Protein AF-A0A3M1P0K4-F1 (afdb_monomer_lite)

Radius of gyration: 25.48 Å; chains: 1; bounding box: 42×17×83 Å

Foldseek 3Di:
DLVVLLVVLLVLLVVLLVCLVVVNVVSNVVSVVVNVVSVVVSVVDPDDDDPVSVVSVVVSVVSSVVSVVVSVVVVVVVVVVVVVVVVVVVVVVVVVVVVVVVVVVVPD

Sequence (108 aa):
MSQTLLQTIYQLGERMCRSLEEGNLDAFLLQLGERTSLIERLGTVSAPFSAEDVAAFQAQQQRLEALLQQEERRLHEALATVVCQRKAHQQYRQPVLRRRLLNKNLHG

pLDDT: mean 86.88, std 13.41, range [49.72, 97.75]

Structure (mmCIF, N/CA/C/O backbone):
data_AF-A0A3M1P0K4-F1
#
_entry.id   AF-A0A3M1P0K4-F1
#
loop_
_atom_site.group_PDB
_atom_site.id
_atom_site.type_symbol
_atom_site.label_atom_id
_atom_site.label_alt_id
_atom_site.label_comp_id
_atom_site.label_asym_id
_atom_site.label_entity_id
_atom_site.label_seq_id
_atom_site.pdbx_PDB_ins_code
_atom_site.Cartn_x
_atom_site.Cartn_y
_atom_site.Cartn_z
_atom_site.occupancy
_atom_site.B_iso_or_equiv
_atom_site.auth_seq_id
_atom_site.auth_comp_id
_atom_site.auth_asym_id
_atom_site.auth_atom_id
_atom_site.pdbx_PDB_model_num
ATOM 1 N N . MET A 1 1 ? -16.537 -3.843 19.450 1.00 62.09 1 MET A N 1
ATOM 2 C CA . MET A 1 1 ? -16.792 -3.564 18.016 1.00 62.09 1 MET A CA 1
ATOM 3 C C . MET A 1 1 ? -15.722 -2.640 17.434 1.00 62.09 1 MET A C 1
ATOM 5 O O . MET A 1 1 ? -15.029 -3.073 16.525 1.00 62.09 1 MET A O 1
ATOM 9 N N . SER A 1 2 ? -15.509 -1.434 17.978 1.00 68.38 2 SER A N 1
ATOM 10 C CA . SER A 1 2 ? -14.450 -0.498 17.535 1.00 68.38 2 SER A CA 1
ATOM 11 C C . SER A 1 2 ? -13.029 -1.074 17.611 1.00 68.38 2 SER A C 1
ATOM 13 O O . SER A 1 2 ? -12.268 -0.967 16.655 1.00 68.38 2 SER A O 1
ATOM 15 N N . GLN A 1 3 ? -1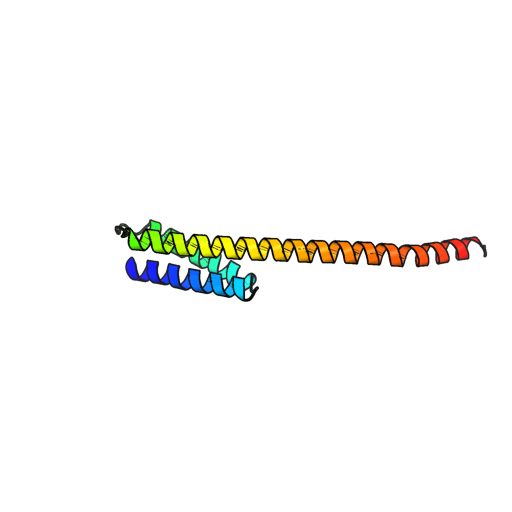2.684 -1.745 18.712 1.00 77.38 3 GLN A N 1
ATOM 16 C CA . GLN A 1 3 ? -11.329 -2.262 18.943 1.00 77.38 3 GLN A CA 1
ATOM 17 C C . GLN A 1 3 ? -10.924 -3.371 17.954 1.00 77.38 3 GLN A C 1
ATOM 19 O O . GLN A 1 3 ? -9.805 -3.385 17.450 1.00 77.38 3 GLN A O 1
ATOM 24 N N . THR A 1 4 ? -11.860 -4.252 17.591 1.00 85.50 4 THR A N 1
ATOM 25 C CA . THR A 1 4 ? -11.652 -5.296 16.572 1.00 85.50 4 THR A CA 1
ATOM 26 C C . THR A 1 4 ? -11.459 -4.698 15.175 1.00 85.50 4 THR A C 1
ATOM 28 O O . THR A 1 4 ? -10.666 -5.201 14.381 1.00 85.50 4 THR A O 1
ATOM 31 N N . LEU A 1 5 ? -12.163 -3.601 14.873 1.00 89.81 5 LEU A N 1
ATOM 32 C CA . LEU A 1 5 ? -12.043 -2.898 13.598 1.00 89.81 5 LEU A CA 1
ATOM 33 C C . LEU A 1 5 ? -10.681 -2.205 13.464 1.00 89.81 5 LEU A C 1
ATOM 35 O O . LEU A 1 5 ? -10.015 -2.386 12.448 1.00 89.81 5 LEU A O 1
ATOM 39 N N . LEU A 1 6 ? -10.231 -1.497 14.506 1.00 89.69 6 LEU A N 1
ATOM 40 C CA . LEU A 1 6 ? -8.885 -0.915 14.562 1.00 89.69 6 LEU A CA 1
ATOM 41 C C . LEU A 1 6 ? -7.806 -1.979 14.368 1.00 89.69 6 LEU A C 1
ATOM 43 O O . LEU A 1 6 ? -6.943 -1.829 13.509 1.00 89.69 6 LEU A O 1
ATOM 47 N N . GLN A 1 7 ? -7.890 -3.088 15.105 1.00 90.56 7 GLN A N 1
ATOM 48 C CA . GLN A 1 7 ? -6.930 -4.184 14.980 1.00 90.56 7 GLN A CA 1
ATOM 49 C C . GLN A 1 7 ? -6.877 -4.742 13.551 1.00 90.56 7 GLN A C 1
ATOM 51 O O . GLN A 1 7 ? -5.798 -5.032 13.038 1.00 90.56 7 GLN A O 1
ATOM 56 N N . THR A 1 8 ? -8.029 -4.839 12.883 1.00 93.50 8 THR A N 1
ATOM 57 C CA . THR A 1 8 ? -8.104 -5.290 11.488 1.00 93.50 8 THR A CA 1
ATOM 58 C C . THR A 1 8 ? -7.434 -4.290 10.542 1.00 93.50 8 THR A C 1
ATOM 60 O O . THR A 1 8 ? -6.673 -4.701 9.665 1.00 93.50 8 THR A O 1
ATOM 63 N N . ILE A 1 9 ? -7.659 -2.985 10.736 1.00 93.88 9 ILE A N 1
ATOM 64 C CA . ILE A 1 9 ? -7.006 -1.916 9.959 1.00 93.88 9 ILE A CA 1
ATOM 65 C C . ILE A 1 9 ? -5.484 -1.982 10.129 1.00 93.88 9 ILE A C 1
ATOM 67 O O . ILE A 1 9 ? -4.763 -1.911 9.134 1.00 93.88 9 ILE A O 1
ATOM 71 N N . TYR A 1 10 ? -4.996 -2.197 11.353 1.00 93.31 10 TYR A N 1
ATOM 72 C CA . TYR A 1 10 ? -3.566 -2.352 11.624 1.00 93.31 10 TYR A CA 1
ATOM 73 C C . TYR A 1 10 ? -2.967 -3.579 10.954 1.00 93.31 10 TYR A C 1
ATOM 75 O O . TYR A 1 10 ? -1.945 -3.483 10.279 1.00 93.31 10 TYR A O 1
ATOM 83 N N . GLN A 1 11 ? -3.602 -4.739 11.104 1.00 94.62 11 GLN A N 1
ATOM 84 C CA . GLN A 1 11 ? -3.131 -5.969 10.469 1.00 94.62 11 GLN A CA 1
ATOM 85 C C . GLN A 1 11 ? -3.120 -5.853 8.946 1.00 94.62 11 GLN A C 1
ATOM 87 O O . GLN A 1 11 ? -2.255 -6.425 8.284 1.00 94.62 11 GLN A O 1
ATOM 92 N N . LEU A 1 12 ? -4.082 -5.129 8.377 1.00 96.56 12 LEU A N 1
ATOM 93 C CA . LEU A 1 12 ? -4.107 -4.840 6.953 1.00 96.56 12 LEU A CA 1
ATOM 94 C C . LEU A 1 12 ? -2.979 -3.883 6.552 1.00 96.56 12 LEU A C 1
ATOM 96 O O . LEU A 1 12 ? -2.296 -4.167 5.577 1.00 96.56 12 LEU A O 1
ATOM 100 N N . GLY A 1 13 ? -2.700 -2.839 7.335 1.00 96.06 13 GLY A N 1
ATOM 101 C CA . GLY A 1 13 ? -1.544 -1.968 7.108 1.00 96.06 13 GLY A CA 1
ATOM 102 C C . GLY A 1 13 ? -0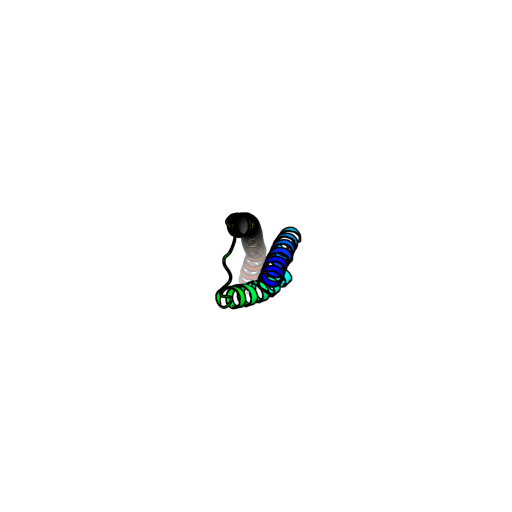.206 -2.721 7.143 1.00 96.06 13 GLY A C 1
ATOM 103 O O . GLY A 1 13 ? 0.624 -2.530 6.262 1.00 96.06 13 GLY A O 1
ATOM 104 N N . GLU A 1 14 ? -0.022 -3.671 8.066 1.00 95.50 14 GLU A N 1
ATOM 105 C CA . GLU A 1 14 ? 1.183 -4.520 8.096 1.00 95.50 14 GLU A CA 1
ATOM 106 C C . GLU A 1 14 ? 1.265 -5.495 6.915 1.00 95.50 14 GLU A C 1
ATOM 108 O O . GLU A 1 14 ? 2.354 -5.906 6.511 1.00 95.50 14 GLU A O 1
ATOM 113 N N . ARG A 1 15 ? 0.122 -5.915 6.362 1.00 96.94 15 ARG A N 1
ATOM 114 C CA . ARG A 1 15 ? 0.092 -6.695 5.116 1.00 96.94 15 ARG A CA 1
ATOM 115 C C . ARG A 1 15 ? 0.455 -5.824 3.915 1.00 96.94 15 ARG A C 1
ATOM 117 O O . ARG A 1 15 ? 1.252 -6.269 3.101 1.00 96.94 15 ARG A O 1
ATOM 124 N N . MET A 1 16 ? -0.026 -4.582 3.875 1.00 97.75 16 MET A N 1
ATOM 125 C CA . MET A 1 16 ? 0.330 -3.605 2.842 1.00 97.75 16 MET A CA 1
ATOM 126 C C . MET A 1 16 ? 1.823 -3.288 2.841 1.00 97.75 16 MET A C 1
ATOM 128 O O . MET A 1 16 ? 2.432 -3.298 1.775 1.00 97.75 16 MET A O 1
ATOM 132 N N . CYS A 1 17 ? 2.432 -3.084 4.016 1.00 95.88 17 CYS A N 1
ATOM 133 C CA . CYS A 1 17 ? 3.883 -2.913 4.134 1.00 95.88 17 CYS A CA 1
ATOM 134 C C . CYS A 1 17 ? 4.630 -4.102 3.517 1.00 95.88 17 CYS A C 1
ATOM 136 O O . CYS A 1 17 ? 5.498 -3.907 2.673 1.00 95.88 17 CYS A O 1
ATOM 138 N N . ARG A 1 18 ? 4.240 -5.331 3.881 1.00 96.31 18 ARG A N 1
ATOM 139 C CA . ARG A 1 18 ? 4.849 -6.552 3.335 1.00 96.31 18 ARG A CA 1
ATOM 140 C C . ARG A 1 18 ? 4.664 -6.677 1.828 1.00 96.31 18 ARG A C 1
ATOM 142 O O . ARG A 1 18 ? 5.615 -6.998 1.132 1.00 96.31 18 ARG A O 1
ATOM 149 N N . SER A 1 19 ? 3.477 -6.372 1.304 1.00 97.25 19 SER A N 1
ATOM 150 C CA . SER A 1 19 ? 3.235 -6.404 -0.141 1.00 97.25 19 SER A CA 1
ATOM 151 C C . SER A 1 19 ? 4.120 -5.409 -0.900 1.00 97.25 19 SER A C 1
ATOM 153 O O . SER A 1 19 ? 4.613 -5.756 -1.969 1.00 97.25 19 SER A O 1
ATOM 155 N N . LEU A 1 20 ? 4.392 -4.220 -0.345 1.00 95.62 20 LEU A N 1
ATOM 156 C CA . LEU A 1 20 ? 5.362 -3.283 -0.928 1.00 95.62 20 LEU A CA 1
ATOM 157 C C . LEU A 1 20 ? 6.804 -3.803 -0.830 1.00 95.62 20 LEU A C 1
ATOM 159 O O . LEU A 1 20 ? 7.524 -3.763 -1.821 1.00 95.62 20 LEU A O 1
ATOM 163 N N . GLU A 1 21 ? 7.214 -4.339 0.323 1.00 94.50 21 GLU A N 1
ATOM 164 C CA . GLU A 1 21 ? 8.551 -4.927 0.528 1.00 94.50 21 GLU A CA 1
ATOM 165 C C . GLU A 1 21 ? 8.816 -6.118 -0.420 1.00 94.50 21 GLU A C 1
ATOM 167 O O . GLU A 1 21 ? 9.930 -6.299 -0.911 1.00 94.50 21 GLU A O 1
ATOM 172 N N . GLU A 1 22 ? 7.782 -6.900 -0.732 1.00 95.06 22 GLU A N 1
ATOM 173 C CA . GLU A 1 22 ? 7.817 -8.016 -1.686 1.00 95.06 22 GLU A CA 1
ATOM 174 C C . GLU A 1 22 ? 7.707 -7.561 -3.157 1.00 95.06 22 GLU A C 1
ATOM 176 O O . GLU A 1 22 ? 7.856 -8.373 -4.072 1.00 95.06 22 GLU A O 1
ATOM 181 N N . GLY A 1 23 ? 7.445 -6.273 -3.415 1.00 93.88 23 GLY A N 1
ATOM 182 C CA . GLY A 1 23 ? 7.201 -5.735 -4.757 1.00 93.88 23 GLY A CA 1
ATOM 183 C C . GLY A 1 23 ? 5.887 -6.210 -5.393 1.00 93.88 23 GLY A C 1
ATOM 184 O O . GLY A 1 23 ? 5.738 -6.163 -6.614 1.00 93.88 23 GLY A O 1
ATOM 185 N N . ASN A 1 24 ? 4.936 -6.688 -4.590 1.00 96.38 24 ASN A N 1
ATOM 186 C CA . ASN A 1 24 ? 3.628 -7.156 -5.032 1.00 96.38 24 ASN A CA 1
ATOM 187 C C . ASN A 1 24 ? 2.602 -6.009 -5.018 1.00 96.38 24 ASN A C 1
ATOM 189 O O . ASN A 1 24 ? 1.791 -5.869 -4.097 1.00 96.38 24 ASN A O 1
ATOM 193 N N . LEU A 1 25 ? 2.647 -5.179 -6.063 1.00 94.88 25 LEU A N 1
ATOM 194 C CA . LEU A 1 25 ? 1.767 -4.014 -6.204 1.00 94.88 25 LEU A CA 1
ATOM 195 C C . LEU A 1 25 ? 0.289 -4.394 -6.375 1.00 94.88 25 LEU A C 1
ATOM 197 O O . LEU A 1 25 ? -0.578 -3.676 -5.883 1.00 94.88 25 LEU A O 1
ATOM 201 N N . ASP A 1 26 ? -0.010 -5.532 -7.003 1.00 96.25 26 ASP A N 1
ATOM 202 C CA . ASP A 1 26 ? -1.391 -5.996 -7.182 1.00 96.25 26 ASP A CA 1
ATOM 203 C C . ASP A 1 26 ? -2.045 -6.315 -5.832 1.00 96.25 26 ASP A C 1
ATOM 205 O O . ASP A 1 26 ? -3.153 -5.855 -5.538 1.00 96.25 26 ASP A O 1
ATOM 209 N N . ALA A 1 27 ? -1.332 -7.048 -4.969 1.00 96.62 27 ALA A N 1
ATOM 210 C CA . ALA A 1 27 ? -1.793 -7.324 -3.612 1.00 96.62 27 ALA A CA 1
ATOM 211 C C . ALA A 1 27 ? -1.944 -6.034 -2.797 1.00 96.62 27 ALA A C 1
ATOM 213 O O . ALA A 1 27 ? -2.944 -5.872 -2.096 1.00 96.62 27 ALA A O 1
ATOM 214 N N . PHE A 1 28 ? -0.996 -5.099 -2.924 1.00 96.69 28 PHE A N 1
ATOM 215 C CA . PHE A 1 28 ? -1.077 -3.800 -2.260 1.00 96.69 28 PHE A CA 1
ATOM 216 C C . PHE A 1 28 ? -2.335 -3.014 -2.668 1.00 96.69 28 PHE A C 1
ATOM 218 O O . PHE A 1 28 ? -3.036 -2.491 -1.802 1.00 96.69 28 PHE A O 1
ATOM 225 N N . LEU A 1 29 ? -2.663 -2.952 -3.963 1.00 95.81 29 LEU A N 1
ATOM 226 C CA . LEU A 1 29 ? -3.832 -2.214 -4.460 1.00 95.81 29 LEU A CA 1
ATOM 227 C C . LEU A 1 29 ? -5.158 -2.817 -3.979 1.00 95.81 29 LEU A C 1
ATOM 229 O O . LEU A 1 29 ? -6.066 -2.075 -3.599 1.00 95.81 29 LEU A O 1
ATOM 233 N N . LEU A 1 30 ? -5.263 -4.149 -3.941 1.00 97.25 30 LEU A N 1
ATOM 234 C CA . LEU A 1 30 ? -6.431 -4.835 -3.377 1.00 97.25 30 LEU A CA 1
ATOM 235 C C . LEU A 1 30 ? -6.610 -4.490 -1.892 1.00 97.25 30 LEU A C 1
ATOM 237 O O . LEU A 1 30 ? -7.691 -4.091 -1.458 1.00 97.25 30 LEU A O 1
ATOM 241 N N . GLN A 1 31 ? -5.522 -4.572 -1.127 1.00 97.19 31 GLN A N 1
ATOM 242 C CA . GLN A 1 31 ? -5.515 -4.256 0.300 1.00 97.19 31 GLN A CA 1
ATOM 243 C C . GLN A 1 31 ? -5.807 -2.777 0.579 1.00 97.19 31 GLN A C 1
ATOM 245 O O . GLN A 1 31 ? -6.451 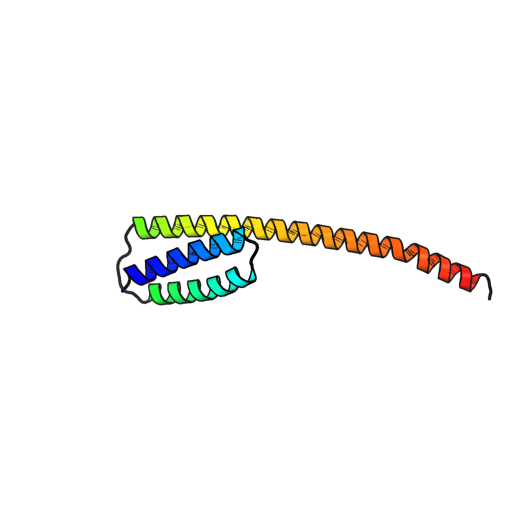-2.464 1.579 1.00 97.19 31 GLN A O 1
ATOM 250 N N . LEU A 1 32 ? -5.376 -1.860 -0.292 1.00 95.88 32 LEU A N 1
ATOM 251 C CA . LEU A 1 32 ? -5.691 -0.437 -0.179 1.00 95.88 32 LEU A CA 1
ATOM 252 C C . LEU A 1 32 ? -7.203 -0.202 -0.258 1.00 95.88 32 LEU A C 1
ATOM 254 O O . LEU A 1 32 ? -7.747 0.520 0.576 1.00 95.88 32 LEU A O 1
ATOM 258 N N . GLY A 1 33 ? -7.885 -0.845 -1.211 1.00 96.50 33 GLY A N 1
ATOM 259 C CA . GLY A 1 33 ? -9.345 -0.787 -1.317 1.00 96.50 33 GLY A CA 1
ATOM 260 C C . GLY A 1 33 ? -10.032 -1.287 -0.044 1.00 96.50 33 GLY A C 1
ATOM 261 O O . GLY A 1 33 ? -10.872 -0.589 0.525 1.00 96.50 33 GLY A O 1
ATOM 262 N N . GLU A 1 34 ? -9.606 -2.449 0.462 1.00 96.44 34 GLU A N 1
ATOM 263 C CA . GLU A 1 34 ? -10.105 -3.001 1.727 1.00 96.44 34 GLU A CA 1
ATOM 264 C C . GLU A 1 34 ? -9.875 -2.045 2.910 1.00 96.44 34 GLU A C 1
ATOM 266 O O . GLU A 1 34 ? -10.778 -1.829 3.725 1.00 96.44 34 GLU A O 1
ATOM 271 N N . ARG A 1 35 ? -8.682 -1.440 3.009 1.00 94.94 35 ARG A N 1
ATOM 272 C CA . ARG A 1 35 ? -8.312 -0.546 4.116 1.00 94.94 35 ARG A CA 1
ATOM 273 C C . ARG A 1 35 ? -9.149 0.720 4.094 1.00 94.94 35 ARG A C 1
ATOM 275 O O . ARG A 1 35 ? -9.628 1.125 5.151 1.00 94.94 35 ARG A O 1
ATOM 282 N N . THR A 1 36 ? -9.383 1.296 2.918 1.00 94.31 36 THR A N 1
ATOM 283 C CA . THR A 1 36 ? -10.257 2.463 2.750 1.00 94.31 36 THR A CA 1
ATOM 284 C C . THR A 1 36 ? -11.674 2.161 3.230 1.00 94.31 36 THR A C 1
ATOM 286 O O . THR A 1 36 ? -12.189 2.889 4.076 1.00 94.31 36 THR A O 1
ATOM 289 N N . SER A 1 37 ? -12.271 1.037 2.816 1.00 95.19 37 SER A N 1
ATOM 290 C CA . SER A 1 37 ? -13.612 0.648 3.280 1.00 95.19 37 SER A CA 1
ATOM 291 C C . SER A 1 37 ? -13.682 0.412 4.794 1.00 95.19 37 SER A C 1
ATOM 293 O O . SER A 1 37 ? -14.691 0.712 5.434 1.00 95.19 37 SER A O 1
ATOM 295 N N . LEU A 1 38 ? -12.623 -0.126 5.408 1.00 93.62 38 LEU A N 1
ATOM 296 C CA . LEU A 1 38 ? -12.567 -0.296 6.863 1.00 93.62 38 LEU A CA 1
ATOM 297 C C . LEU A 1 38 ? -12.433 1.043 7.601 1.00 93.62 38 LEU A C 1
ATOM 299 O O . LEU A 1 38 ? -13.065 1.213 8.643 1.00 93.62 38 LEU A O 1
ATOM 303 N N . ILE A 1 39 ? -11.654 1.987 7.068 1.00 91.00 39 ILE A N 1
ATOM 304 C CA . ILE A 1 39 ? -11.512 3.341 7.625 1.00 91.00 39 ILE A CA 1
ATOM 305 C C . ILE A 1 39 ? -12.836 4.108 7.524 1.00 91.00 39 ILE A C 1
ATOM 307 O O . ILE A 1 39 ? -13.249 4.735 8.498 1.00 91.00 39 ILE A O 1
ATOM 311 N N . GLU A 1 40 ? -13.551 4.008 6.403 1.00 92.19 40 GLU A N 1
ATOM 312 C CA . GLU A 1 40 ? -14.889 4.595 6.257 1.00 92.19 40 GLU A CA 1
ATOM 313 C C . GLU A 1 40 ? -15.853 4.053 7.316 1.00 92.19 40 GLU A C 1
ATOM 315 O O . GLU A 1 40 ? -16.527 4.817 8.010 1.00 92.19 40 GLU A O 1
ATOM 320 N N . ARG A 1 41 ? -15.862 2.729 7.518 1.00 92.25 41 ARG A N 1
ATOM 321 C CA . ARG A 1 41 ? -16.651 2.097 8.583 1.00 92.25 41 ARG A CA 1
ATOM 322 C C . ARG A 1 41 ? -16.233 2.595 9.961 1.00 92.25 41 ARG A C 1
ATOM 324 O O . ARG A 1 41 ? -17.106 2.840 10.790 1.00 92.25 41 ARG A O 1
ATOM 331 N N . LEU A 1 42 ? -14.936 2.770 10.208 1.00 88.94 42 LEU A N 1
ATOM 332 C CA . LEU A 1 42 ? -14.425 3.288 11.475 1.00 88.94 42 LEU A CA 1
ATOM 333 C C . LEU A 1 42 ? -14.953 4.702 11.752 1.00 88.94 42 LEU A C 1
ATOM 335 O O . LEU A 1 42 ? -15.352 4.975 12.880 1.00 88.94 42 LEU A O 1
ATOM 339 N N . GLY A 1 43 ? -15.052 5.550 10.725 1.00 86.38 43 GLY A N 1
ATOM 340 C CA . GLY A 1 43 ? -15.620 6.899 10.829 1.00 86.38 43 GLY A CA 1
ATOM 341 C C . GLY A 1 43 ? -17.099 6.938 11.233 1.00 86.38 43 GLY A C 1
ATOM 342 O O . GLY A 1 43 ? -17.557 7.938 11.778 1.00 86.38 43 GLY A O 1
ATOM 343 N N . THR A 1 44 ? -17.846 5.849 11.026 1.00 88.38 44 THR A N 1
ATOM 344 C CA . THR A 1 44 ? -19.246 5.735 11.482 1.00 88.38 44 THR A CA 1
ATOM 345 C C . THR A 1 44 ? -19.382 5.263 12.931 1.00 88.38 44 THR A C 1
ATOM 347 O O . THR A 1 44 ? -20.471 5.314 13.505 1.00 88.38 44 THR A O 1
ATOM 350 N N . VAL A 1 45 ? -18.293 4.792 13.546 1.00 86.12 45 VAL A N 1
ATOM 351 C CA . VAL A 1 45 ? -18.310 4.288 14.918 1.00 86.12 45 VAL A CA 1
ATOM 352 C C . VAL A 1 45 ? -18.097 5.447 15.887 1.00 86.12 45 VAL A C 1
ATOM 354 O O . VAL A 1 45 ? -17.015 6.017 15.969 1.00 86.12 45 VAL A O 1
ATOM 357 N N . SER A 1 46 ? -19.118 5.749 16.691 1.00 73.12 46 SER A N 1
ATOM 358 C CA . SER A 1 46 ? -19.040 6.734 17.778 1.00 73.12 46 SER A CA 1
ATOM 359 C C . SER A 1 46 ? -18.320 6.152 19.003 1.00 73.12 46 SER A C 1
ATOM 361 O O . SER A 1 46 ? -18.921 5.972 20.063 1.00 73.12 46 SER A O 1
ATOM 363 N N . ALA A 1 47 ? -17.042 5.804 18.856 1.00 77.94 47 ALA A N 1
ATOM 364 C CA . ALA A 1 47 ? -16.180 5.395 19.961 1.00 77.94 47 ALA A CA 1
ATOM 365 C C . ALA A 1 47 ? -14.977 6.343 20.062 1.00 77.94 47 ALA A C 1
ATOM 367 O O . ALA A 1 47 ? -14.375 6.653 19.034 1.00 77.94 47 ALA A O 1
ATOM 368 N N . PRO A 1 48 ? -14.605 6.799 21.271 1.00 80.56 48 PRO A N 1
ATOM 369 C CA . PRO A 1 48 ? -13.395 7.587 21.447 1.00 80.56 48 PRO A CA 1
ATOM 370 C C . PRO A 1 48 ? -12.156 6.728 21.159 1.00 80.56 48 PRO A C 1
ATOM 372 O O . PRO A 1 48 ? -12.079 5.575 21.589 1.00 80.56 48 PRO A O 1
ATOM 375 N N . PHE A 1 49 ? -11.190 7.304 20.446 1.00 84.81 49 PHE A N 1
ATOM 376 C CA . PHE A 1 49 ? -9.868 6.716 20.220 1.00 84.81 49 PHE A CA 1
ATOM 377 C C . PHE A 1 49 ? -8.890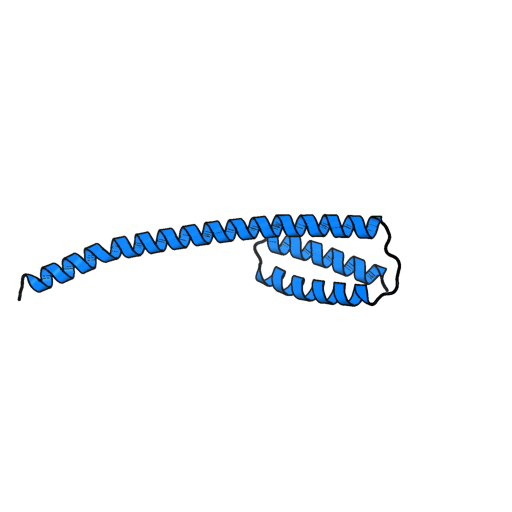 7.211 21.280 1.00 84.81 49 PHE A C 1
ATOM 379 O O . PHE A 1 49 ? -8.932 8.384 21.660 1.00 84.81 49 PHE A O 1
ATOM 386 N N . SER A 1 50 ? -8.007 6.334 21.760 1.00 89.50 50 SER A N 1
ATOM 387 C CA . SER A 1 50 ? -6.937 6.759 22.660 1.00 89.50 50 SER A CA 1
ATOM 388 C C . SER A 1 50 ? -5.840 7.502 21.888 1.00 89.50 50 SER A C 1
ATOM 390 O O . SER A 1 50 ? -5.690 7.348 20.676 1.00 89.50 50 SER A O 1
ATOM 392 N N . ALA A 1 51 ? -5.036 8.307 22.588 1.00 89.88 51 ALA A N 1
ATOM 393 C CA . ALA A 1 51 ? -3.873 8.954 21.976 1.00 89.88 51 ALA A CA 1
ATOM 394 C C . ALA A 1 51 ? -2.858 7.927 21.436 1.00 89.88 51 ALA A C 1
ATOM 396 O O . ALA A 1 51 ? -2.215 8.174 20.418 1.00 89.88 51 ALA A O 1
ATOM 397 N N . GLU A 1 52 ? -2.754 6.767 22.088 1.00 90.50 52 GLU A N 1
ATOM 398 C CA . GLU A 1 52 ? -1.910 5.654 21.653 1.00 90.50 52 GLU A CA 1
ATOM 399 C C . GLU A 1 52 ? -2.415 5.049 20.335 1.00 90.50 52 GLU A C 1
ATOM 401 O O . GLU A 1 52 ? -1.621 4.852 19.416 1.00 90.50 52 GLU A O 1
ATOM 406 N N . ASP A 1 53 ? -3.734 4.864 20.189 1.00 89.12 53 ASP A N 1
ATOM 407 C CA . ASP A 1 53 ? -4.338 4.405 18.932 1.00 89.12 53 ASP A CA 1
ATOM 408 C C . ASP A 1 53 ? -4.065 5.386 17.787 1.00 89.12 53 ASP A C 1
ATOM 410 O O . ASP A 1 53 ? -3.809 4.978 16.660 1.00 89.12 53 ASP A O 1
ATOM 414 N N . VAL A 1 54 ? -4.107 6.692 18.048 1.00 88.44 54 VAL A N 1
ATOM 415 C CA . VAL A 1 54 ? -3.816 7.694 17.013 1.00 88.44 54 VAL A CA 1
ATOM 416 C C . VAL A 1 54 ? -2.332 7.672 16.638 1.00 88.44 54 VAL A C 1
ATOM 418 O O . VAL A 1 54 ? -1.999 7.690 15.452 1.00 88.44 54 VAL A O 1
ATOM 421 N N . ALA A 1 55 ? -1.441 7.593 17.628 1.00 92.19 55 ALA A N 1
ATOM 422 C CA . ALA A 1 55 ? 0.001 7.561 17.406 1.00 92.19 55 ALA A CA 1
ATOM 423 C C . ALA A 1 55 ? 0.438 6.309 16.629 1.00 92.19 55 ALA A C 1
ATOM 425 O O . ALA A 1 55 ? 1.213 6.413 15.677 1.00 92.19 55 ALA A O 1
ATOM 426 N N . ALA A 1 56 ? -0.093 5.136 16.980 1.00 91.12 56 ALA A N 1
ATOM 427 C CA . ALA A 1 56 ? 0.198 3.893 16.274 1.00 91.12 56 ALA A CA 1
ATOM 428 C C . ALA A 1 56 ? -0.283 3.942 14.812 1.00 91.12 56 ALA A C 1
ATOM 430 O O . ALA A 1 56 ? 0.437 3.509 13.908 1.00 91.12 56 ALA A O 1
ATOM 431 N N . PHE A 1 57 ? -1.456 4.529 14.551 1.00 90.12 57 PHE A N 1
ATOM 432 C CA . PHE A 1 57 ? -1.993 4.662 13.197 1.00 90.12 57 PHE A CA 1
ATOM 433 C C . PHE A 1 57 ? -1.116 5.583 12.352 1.00 90.12 57 PHE A C 1
ATOM 435 O O . PHE A 1 57 ? -0.778 5.250 11.216 1.00 90.12 57 PHE A O 1
ATOM 442 N N . GLN A 1 58 ? -0.702 6.717 12.922 1.00 93.12 58 GLN A N 1
ATOM 443 C CA . GLN A 1 58 ? 0.203 7.660 12.269 1.00 93.12 58 GLN A CA 1
ATOM 444 C C . GLN A 1 58 ? 1.563 7.027 11.966 1.00 93.12 58 GLN A C 1
ATOM 446 O O . GLN A 1 58 ? 2.052 7.164 10.848 1.00 93.12 58 GLN A O 1
ATOM 451 N N . ALA A 1 59 ? 2.149 6.291 12.913 1.00 94.25 59 ALA A N 1
ATOM 452 C CA . ALA A 1 59 ? 3.424 5.607 12.706 1.00 94.25 59 ALA A CA 1
ATOM 453 C C . ALA A 1 59 ? 3.341 4.576 11.567 1.00 94.25 59 ALA A C 1
ATOM 455 O O . ALA A 1 59 ? 4.212 4.527 10.696 1.00 94.25 59 ALA A O 1
ATOM 456 N N . GLN A 1 60 ? 2.263 3.786 11.523 1.00 93.81 60 GLN A N 1
ATOM 457 C CA . GLN A 1 60 ? 2.039 2.841 10.431 1.00 93.81 60 GLN A CA 1
ATOM 458 C C . GLN A 1 60 ? 1.836 3.555 9.087 1.00 93.81 60 GLN A C 1
ATOM 460 O O . GLN A 1 60 ? 2.374 3.121 8.068 1.00 93.81 60 GLN A O 1
ATOM 465 N N . GLN A 1 61 ? 1.082 4.655 9.075 1.00 94.62 61 GLN A N 1
ATOM 466 C CA . GLN A 1 61 ? 0.839 5.442 7.871 1.00 94.62 61 GLN A CA 1
ATOM 467 C C . GLN A 1 61 ? 2.140 6.039 7.312 1.00 94.62 61 GLN A C 1
ATOM 469 O O . GLN A 1 61 ? 2.404 5.906 6.120 1.00 94.62 61 GLN A O 1
ATOM 474 N N . GLN A 1 62 ? 2.995 6.592 8.173 1.00 96.31 62 GLN A N 1
ATOM 475 C CA . GLN A 1 62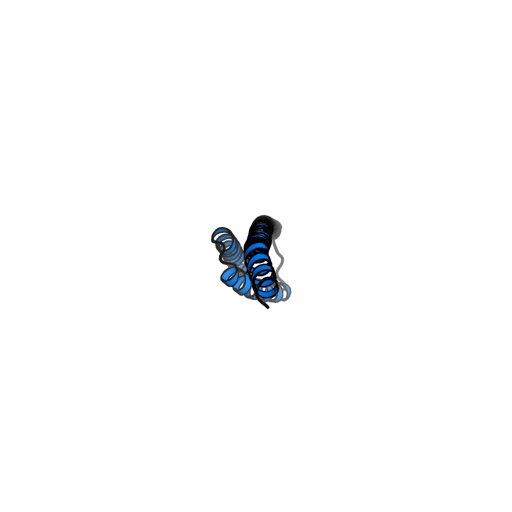 ? 4.315 7.102 7.788 1.00 96.31 62 GLN A CA 1
ATOM 476 C C . GLN A 1 62 ? 5.206 6.005 7.194 1.00 96.31 62 GLN A C 1
ATOM 478 O O . GLN A 1 62 ? 5.889 6.228 6.194 1.00 96.31 62 GLN A O 1
ATOM 483 N N . ARG A 1 63 ? 5.184 4.798 7.775 1.00 96.12 63 ARG A N 1
ATOM 484 C CA . ARG A 1 63 ? 5.928 3.653 7.234 1.00 96.12 63 ARG A CA 1
ATOM 485 C C . ARG A 1 63 ? 5.434 3.267 5.838 1.00 96.12 63 ARG A C 1
ATOM 487 O O . ARG A 1 63 ? 6.254 3.052 4.949 1.00 96.12 63 ARG A O 1
ATOM 494 N N . LEU A 1 64 ? 4.117 3.200 5.637 1.00 95.38 64 LEU A N 1
ATOM 495 C CA . LEU A 1 64 ? 3.523 2.904 4.329 1.00 95.38 64 LEU A CA 1
ATOM 496 C C . LEU A 1 64 ? 3.909 3.949 3.279 1.00 95.38 64 LEU A C 1
ATOM 498 O O . LEU A 1 64 ? 4.272 3.585 2.166 1.00 95.38 64 LEU A O 1
ATOM 502 N N . GLU A 1 65 ? 3.872 5.232 3.633 1.00 95.75 65 GLU A N 1
ATOM 503 C CA . GLU A 1 65 ? 4.264 6.327 2.739 1.00 95.75 65 GLU A CA 1
ATOM 504 C C . GLU A 1 65 ? 5.738 6.240 2.338 1.00 95.75 65 GLU A C 1
ATOM 506 O O . GLU A 1 65 ? 6.064 6.384 1.159 1.00 95.75 65 GLU A O 1
ATOM 511 N N . ALA A 1 66 ? 6.626 5.934 3.286 1.00 97.12 66 ALA A N 1
ATOM 512 C CA . ALA A 1 66 ? 8.045 5.750 3.002 1.00 97.12 66 ALA A CA 1
ATOM 513 C C . ALA A 1 66 ? 8.296 4.583 2.027 1.00 97.12 66 ALA A C 1
ATOM 515 O O . ALA A 1 66 ? 9.080 4.722 1.083 1.00 97.12 66 ALA A O 1
ATOM 516 N N . LEU A 1 67 ? 7.607 3.452 2.220 1.00 96.69 67 LEU A N 1
ATOM 517 C CA . LEU A 1 67 ? 7.692 2.297 1.320 1.00 96.69 67 LEU A CA 1
ATOM 518 C C . LEU A 1 67 ? 7.123 2.616 -0.069 1.00 96.69 67 LEU A C 1
ATOM 520 O O . LEU A 1 67 ? 7.726 2.263 -1.080 1.00 96.69 67 LEU A O 1
ATOM 524 N N . LEU A 1 68 ? 6.004 3.341 -0.136 1.00 94.94 68 LEU A N 1
ATOM 525 C CA . LEU A 1 68 ? 5.400 3.747 -1.403 1.00 94.94 68 LEU A CA 1
ATOM 526 C C . LEU A 1 68 ? 6.337 4.666 -2.202 1.00 94.94 68 LEU A C 1
ATOM 528 O O . LEU A 1 68 ? 6.528 4.462 -3.397 1.00 94.94 68 LEU A O 1
ATOM 532 N N . GLN A 1 69 ? 6.986 5.628 -1.539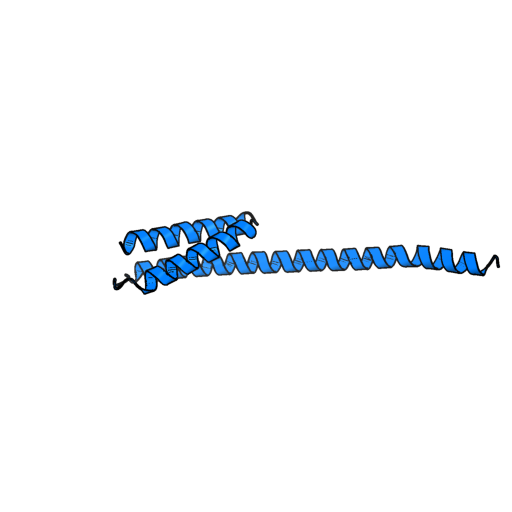 1.00 96.50 69 GLN A N 1
ATOM 533 C CA . GLN A 1 69 ? 7.992 6.496 -2.164 1.00 96.50 69 GLN A CA 1
ATOM 534 C C . GLN A 1 69 ? 9.222 5.719 -2.648 1.00 96.50 69 GLN A C 1
ATOM 536 O O . GLN A 1 69 ? 9.860 6.084 -3.638 1.00 96.50 69 GLN A O 1
ATOM 541 N N . GLN A 1 70 ? 9.616 4.662 -1.937 1.00 96.06 70 GLN A N 1
ATOM 542 C CA . GLN A 1 70 ? 10.688 3.781 -2.389 1.00 96.06 70 GLN A CA 1
ATOM 543 C C . GLN A 1 70 ? 10.292 3.031 -3.665 1.00 96.06 70 GLN A C 1
ATOM 545 O O . GLN A 1 70 ? 11.062 3.040 -4.627 1.00 96.06 70 GLN A O 1
ATOM 550 N N . GLU A 1 71 ? 9.098 2.442 -3.703 1.00 94.81 71 GLU A N 1
ATOM 551 C CA . GLU A 1 71 ? 8.600 1.747 -4.893 1.00 94.81 71 GLU A CA 1
ATOM 552 C C . GLU A 1 71 ? 8.386 2.704 -6.073 1.00 94.81 71 GLU A C 1
ATOM 554 O O . GLU A 1 71 ? 8.764 2.389 -7.201 1.00 94.81 71 GLU A O 1
ATOM 559 N N . GLU A 1 72 ? 7.899 3.923 -5.833 1.00 94.94 72 GLU A N 1
ATOM 560 C CA . GLU A 1 72 ? 7.793 4.951 -6.869 1.00 94.94 72 GLU A CA 1
ATOM 561 C C . GLU A 1 72 ? 9.160 5.271 -7.494 1.00 94.94 72 GLU A C 1
ATOM 563 O O . GLU A 1 72 ? 9.286 5.316 -8.722 1.00 94.94 72 GLU A O 1
ATOM 568 N N . ARG A 1 73 ? 10.203 5.452 -6.673 1.00 96.25 73 ARG A N 1
ATOM 569 C CA . ARG A 1 73 ? 11.572 5.684 -7.164 1.00 96.25 73 ARG A CA 1
ATOM 570 C C . ARG A 1 73 ? 12.086 4.504 -7.983 1.00 96.25 73 ARG A C 1
ATOM 572 O O . ARG A 1 73 ? 12.590 4.702 -9.088 1.00 96.25 73 ARG A O 1
ATOM 579 N N . ARG A 1 74 ? 11.888 3.280 -7.492 1.00 95.31 74 ARG A N 1
ATOM 580 C CA . ARG A 1 74 ? 12.273 2.049 -8.195 1.00 95.31 74 ARG A CA 1
ATOM 581 C C . ARG A 1 74 ? 11.597 1.939 -9.565 1.00 95.31 74 ARG A C 1
ATOM 583 O O . ARG A 1 74 ? 12.253 1.603 -10.552 1.00 95.31 74 ARG A O 1
ATOM 590 N N . LEU A 1 75 ? 10.299 2.235 -9.650 1.00 93.56 75 LEU A N 1
ATOM 591 C CA . LEU A 1 75 ? 9.556 2.220 -10.912 1.00 93.56 75 LEU A CA 1
ATOM 592 C C . LEU A 1 75 ? 10.059 3.293 -11.883 1.00 93.56 75 LEU A C 1
ATOM 594 O O . LEU A 1 75 ? 10.213 3.014 -13.075 1.00 93.56 75 LEU A O 1
ATOM 598 N N . HIS A 1 76 ? 10.370 4.493 -11.389 1.00 96.75 76 HIS A N 1
ATOM 599 C CA . HIS A 1 76 ? 10.968 5.552 -12.202 1.00 96.75 76 HIS A CA 1
ATOM 600 C C . HIS A 1 76 ? 12.325 5.136 -12.788 1.00 96.75 76 HIS A C 1
ATOM 602 O O . HIS A 1 76 ? 12.569 5.335 -13.981 1.00 96.75 76 HIS A O 1
ATOM 608 N N . GLU A 1 77 ? 13.193 4.516 -11.990 1.00 96.75 77 GLU A N 1
ATOM 609 C CA . GLU A 1 77 ? 14.494 4.006 -12.441 1.00 96.75 77 GLU A CA 1
ATOM 610 C C . GLU A 1 77 ? 14.352 2.885 -13.481 1.00 96.75 77 GLU A C 1
ATOM 612 O O . GLU A 1 77 ? 15.037 2.879 -14.515 1.00 96.75 77 GLU A O 1
ATOM 617 N N . ALA A 1 78 ? 13.422 1.953 -13.253 1.00 94.81 78 ALA A N 1
ATOM 618 C CA . ALA A 1 78 ? 13.119 0.885 -14.199 1.00 94.81 78 ALA A CA 1
ATOM 619 C C . ALA A 1 78 ? 12.604 1.452 -15.533 1.00 94.81 78 ALA A C 1
ATOM 621 O O . ALA A 1 78 ? 13.070 1.055 -16.606 1.00 94.81 78 ALA A O 1
ATOM 622 N N . LEU A 1 79 ? 11.704 2.437 -15.483 1.00 96.25 79 LEU A N 1
ATOM 623 C CA . LEU A 1 79 ? 11.193 3.119 -16.670 1.00 96.25 79 LEU A CA 1
ATOM 624 C C . LEU A 1 79 ? 12.309 3.847 -17.427 1.00 96.25 79 LEU A C 1
ATOM 626 O O . LEU A 1 79 ? 12.409 3.710 -18.649 1.00 96.25 79 LEU A O 1
ATOM 630 N N . ALA A 1 80 ? 13.172 4.582 -16.723 1.00 96.06 80 ALA A N 1
ATOM 631 C CA . ALA A 1 80 ? 14.317 5.258 -17.327 1.00 96.06 80 ALA A CA 1
ATOM 632 C C . ALA A 1 80 ? 15.226 4.260 -18.063 1.00 96.06 80 ALA A C 1
ATOM 634 O O . ALA A 1 80 ? 15.628 4.501 -19.205 1.00 96.06 80 ALA A O 1
ATOM 635 N N . THR A 1 81 ? 15.470 3.098 -17.454 1.00 96.25 81 THR A N 1
ATOM 636 C CA . THR A 1 81 ? 16.243 2.006 -18.056 1.00 96.25 81 THR A CA 1
ATOM 637 C C . THR A 1 81 ? 15.595 1.495 -19.343 1.00 96.25 81 THR A C 1
ATOM 639 O O . THR A 1 81 ? 16.258 1.426 -20.381 1.00 96.25 81 THR A O 1
ATOM 642 N N . VAL A 1 82 ? 14.292 1.205 -19.321 1.00 95.88 82 VAL A N 1
ATOM 643 C CA . VAL A 1 82 ? 13.543 0.744 -20.503 1.00 95.88 82 VAL A CA 1
ATOM 644 C C . VAL A 1 82 ? 13.567 1.789 -21.623 1.00 95.88 82 VAL A C 1
ATOM 646 O O . VAL A 1 82 ? 13.767 1.451 -22.793 1.00 95.88 82 VAL A O 1
ATOM 649 N N . VAL A 1 83 ? 13.419 3.075 -21.291 1.00 95.06 83 VAL A N 1
ATOM 650 C CA . VAL A 1 83 ? 13.502 4.174 -22.266 1.00 95.06 83 VAL A CA 1
ATOM 651 C C . VAL A 1 83 ? 14.891 4.238 -22.906 1.00 95.06 83 VAL A C 1
ATOM 653 O O . VAL A 1 83 ? 14.992 4.343 -24.133 1.00 95.06 83 VAL A O 1
ATOM 656 N N . CYS A 1 84 ? 15.959 4.137 -22.113 1.00 92.94 84 CYS A N 1
ATOM 657 C CA . CYS A 1 84 ? 17.335 4.100 -22.613 1.00 92.94 84 CYS A CA 1
ATOM 658 C C . CYS A 1 84 ? 17.578 2.894 -23.531 1.00 92.94 84 CYS A C 1
ATOM 660 O O . CYS A 1 84 ? 18.088 3.058 -24.642 1.00 92.94 84 CYS A O 1
ATOM 662 N N . GLN A 1 85 ? 17.142 1.699 -23.125 1.00 92.62 85 GLN A N 1
ATOM 663 C CA . GLN A 1 85 ? 17.244 0.483 -23.937 1.00 92.62 85 GLN A CA 1
ATOM 664 C C . GLN A 1 85 ? 16.483 0.615 -25.262 1.00 92.62 85 GLN A C 1
ATOM 666 O O . GLN A 1 85 ? 17.002 0.254 -26.320 1.00 92.62 85 GLN A O 1
ATOM 671 N N . ARG A 1 86 ? 15.276 1.195 -25.240 1.00 91.94 86 ARG A N 1
ATOM 672 C CA . ARG A 1 86 ? 14.482 1.439 -26.450 1.00 91.94 86 ARG A CA 1
ATOM 673 C C . ARG A 1 86 ? 15.182 2.406 -27.404 1.00 91.94 86 ARG A C 1
ATOM 675 O O . ARG A 1 86 ? 15.216 2.138 -28.606 1.00 91.94 86 ARG A O 1
ATOM 682 N N . LYS A 1 87 ? 15.765 3.495 -26.889 1.00 90.06 87 LYS A N 1
ATOM 683 C CA . LYS A 1 87 ? 16.554 4.448 -27.690 1.00 90.06 87 LYS A CA 1
ATOM 684 C C . LYS A 1 87 ? 17.763 3.767 -28.330 1.00 90.06 87 LYS A C 1
ATOM 686 O O . LYS A 1 87 ? 17.958 3.903 -29.537 1.00 90.06 87 LYS A O 1
ATOM 691 N N . ALA A 1 88 ? 18.512 2.976 -27.562 1.00 86.69 88 ALA A N 1
ATOM 692 C CA . ALA A 1 88 ? 19.636 2.204 -28.084 1.00 86.69 88 ALA A CA 1
ATOM 693 C C . ALA A 1 88 ? 19.181 1.239 -29.194 1.00 86.69 88 ALA A C 1
ATOM 695 O O . ALA A 1 88 ? 19.746 1.232 -30.286 1.00 86.69 88 ALA A O 1
ATOM 696 N N . HIS A 1 89 ? 18.098 0.483 -28.980 1.00 84.94 89 HIS A N 1
ATOM 697 C CA . HIS A 1 89 ? 17.565 -0.439 -29.988 1.00 84.94 89 HIS A CA 1
ATOM 698 C C . HIS A 1 89 ? 17.142 0.272 -31.286 1.00 84.94 89 HIS A C 1
ATOM 700 O O . HIS A 1 89 ? 17.401 -0.224 -32.386 1.00 84.94 89 HIS A O 1
ATOM 706 N N . GLN A 1 90 ? 16.519 1.449 -31.181 1.00 83.44 90 GLN A N 1
ATOM 707 C CA . GLN A 1 90 ? 16.180 2.273 -32.343 1.00 83.44 90 GLN A CA 1
ATOM 708 C C . GLN A 1 90 ? 17.438 2.715 -33.098 1.00 83.44 90 GLN A C 1
ATOM 710 O O . GLN A 1 90 ? 17.488 2.566 -34.320 1.00 83.44 90 GLN A O 1
ATOM 715 N N . GLN A 1 91 ? 18.465 3.185 -32.384 1.00 79.38 91 GLN A N 1
ATOM 716 C CA . GLN A 1 91 ? 19.746 3.584 -32.970 1.00 79.38 91 GLN A CA 1
ATOM 717 C C . GLN A 1 91 ? 20.448 2.423 -33.682 1.00 79.38 91 GLN A C 1
ATOM 719 O O . GLN A 1 91 ? 20.942 2.629 -34.783 1.00 79.38 91 GLN A O 1
ATOM 724 N N . TYR A 1 92 ? 20.429 1.201 -33.136 1.00 73.38 92 TYR A N 1
ATOM 725 C CA . TYR A 1 92 ? 21.009 0.022 -33.798 1.00 73.38 92 TYR A CA 1
ATOM 726 C C . TYR A 1 92 ? 20.235 -0.426 -35.051 1.00 73.38 92 TYR A C 1
ATOM 728 O O . TYR A 1 92 ? 20.838 -0.942 -35.994 1.00 73.38 92 TYR A O 1
ATOM 736 N N . ARG A 1 93 ? 18.914 -0.203 -35.123 1.00 61.81 93 ARG A N 1
ATOM 737 C CA . ARG A 1 93 ? 18.116 -0.523 -36.327 1.00 61.81 93 ARG A CA 1
ATOM 738 C C . ARG A 1 93 ? 18.291 0.483 -37.469 1.00 61.81 93 ARG A C 1
ATOM 740 O O . ARG A 1 93 ? 18.185 0.094 -38.634 1.00 61.81 93 ARG A O 1
ATOM 747 N N . GLN A 1 94 ? 18.577 1.752 -37.176 1.00 59.06 94 GLN A N 1
ATOM 748 C CA . GLN A 1 94 ? 18.736 2.785 -38.208 1.00 59.06 94 GLN A CA 1
ATOM 749 C C . GLN A 1 94 ? 19.872 2.538 -39.227 1.00 59.06 94 GLN A C 1
ATOM 751 O O . GLN A 1 94 ? 19.611 2.697 -40.423 1.00 59.06 94 GLN A O 1
ATOM 756 N N . PRO A 1 95 ? 21.101 2.118 -38.857 1.00 58.91 95 PRO A N 1
ATOM 757 C CA . PRO A 1 95 ? 22.174 1.894 -39.827 1.00 58.91 95 PRO A CA 1
ATOM 758 C C . PRO A 1 95 ? 21.898 0.703 -40.756 1.00 58.91 95 PRO A C 1
ATOM 760 O O . PRO A 1 95 ? 22.288 0.746 -41.923 1.00 58.91 95 PRO A O 1
ATOM 763 N N . VAL A 1 96 ? 21.177 -0.327 -40.295 1.00 57.69 96 VAL A N 1
ATOM 764 C CA . VAL A 1 96 ? 20.783 -1.475 -41.135 1.00 57.69 96 VAL A CA 1
ATOM 765 C C . VAL A 1 96 ? 19.775 -1.050 -42.204 1.00 57.69 96 VAL A C 1
ATOM 767 O O . VAL A 1 96 ? 19.898 -1.447 -43.363 1.00 57.69 96 VAL A O 1
ATOM 770 N N . LEU A 1 97 ? 18.804 -0.206 -41.844 1.00 57.88 97 LEU A N 1
ATOM 771 C CA . LEU A 1 97 ? 17.827 0.325 -42.797 1.00 57.88 97 LEU A CA 1
ATOM 772 C C . LEU A 1 97 ? 18.466 1.327 -43.765 1.00 57.88 97 LEU A C 1
ATOM 774 O O . LEU A 1 97 ? 18.233 1.220 -44.966 1.00 57.88 97 LEU A O 1
ATOM 778 N N . ARG A 1 98 ? 19.338 2.227 -43.287 1.00 58.28 98 ARG A N 1
ATOM 779 C CA . ARG A 1 98 ? 20.090 3.150 -44.157 1.00 58.28 98 ARG A CA 1
ATOM 780 C C . ARG A 1 98 ? 20.947 2.408 -45.180 1.00 58.28 98 ARG A C 1
ATOM 782 O O . ARG A 1 98 ? 20.890 2.749 -46.353 1.00 58.28 98 ARG A O 1
ATOM 789 N N . ARG A 1 99 ? 21.686 1.366 -44.775 1.00 59.16 99 ARG A N 1
ATOM 790 C CA . ARG A 1 99 ? 22.483 0.550 -45.711 1.00 59.16 99 ARG A CA 1
ATOM 791 C C . ARG A 1 99 ? 21.615 -0.185 -46.734 1.00 59.16 99 ARG A C 1
ATOM 793 O O . ARG A 1 99 ? 21.962 -0.204 -47.907 1.00 59.16 99 ARG A O 1
ATOM 800 N N . ARG A 1 100 ? 20.468 -0.746 -46.329 1.00 59.38 100 ARG A N 1
ATOM 801 C CA . ARG A 1 100 ? 19.536 -1.396 -47.273 1.00 59.38 100 ARG A CA 1
ATOM 802 C C . ARG A 1 100 ? 18.911 -0.412 -48.262 1.00 59.38 100 ARG A C 1
ATOM 804 O O . ARG A 1 100 ? 18.745 -0.770 -49.421 1.00 59.38 100 ARG A O 1
ATOM 811 N N . LEU A 1 101 ? 18.563 0.796 -47.821 1.00 59.84 101 LEU A N 1
ATOM 812 C CA . LEU A 1 101 ? 18.005 1.836 -48.692 1.00 59.84 101 LEU A CA 1
ATOM 813 C C . LEU A 1 101 ? 19.057 2.379 -49.667 1.00 59.84 101 LEU A C 1
ATOM 815 O O . LEU A 1 101 ? 18.775 2.498 -50.853 1.00 59.84 101 LEU A O 1
ATOM 819 N N . LEU A 1 102 ? 20.283 2.629 -49.195 1.00 60.44 102 LEU A N 1
ATOM 820 C CA . LEU A 1 102 ? 21.392 3.065 -50.048 1.00 60.44 102 LEU A CA 1
ATOM 821 C C . LEU A 1 102 ? 21.771 1.997 -51.085 1.00 60.44 102 LEU A C 1
ATOM 823 O O . LEU A 1 102 ? 21.925 2.329 -52.253 1.00 60.44 102 LEU A O 1
ATOM 827 N N . ASN A 1 103 ? 21.832 0.717 -50.704 1.00 58.94 103 ASN A N 1
ATOM 828 C CA . ASN A 1 103 ? 22.136 -0.360 -51.653 1.00 58.94 103 ASN A CA 1
ATOM 829 C C . ASN A 1 103 ? 21.027 -0.580 -52.692 1.00 58.94 103 ASN A C 1
ATOM 831 O O . ASN A 1 103 ? 21.332 -0.918 -53.829 1.00 58.94 103 ASN A O 1
ATOM 835 N N . LYS A 1 104 ? 19.750 -0.366 -52.343 1.00 61.16 104 LYS A N 1
ATOM 836 C CA . LYS A 1 104 ? 18.651 -0.425 -53.323 1.00 61.16 104 LYS A CA 1
ATOM 837 C C . LYS A 1 104 ? 18.719 0.703 -54.356 1.00 61.16 104 LYS A C 1
ATOM 839 O O . LYS A 1 104 ? 18.374 0.469 -55.504 1.00 61.16 104 LYS A O 1
ATOM 844 N N . ASN A 1 105 ? 19.195 1.884 -53.964 1.00 59.16 105 ASN A N 1
ATOM 845 C CA . ASN A 1 105 ? 19.328 3.038 -54.859 1.00 59.16 105 ASN A CA 1
ATOM 846 C C . ASN A 1 105 ? 20.612 3.022 -55.707 1.00 59.16 105 ASN A C 1
ATOM 848 O O . ASN A 1 105 ? 20.761 3.861 -56.583 1.00 59.16 105 ASN A O 1
ATOM 852 N N . LEU A 1 106 ? 21.552 2.112 -55.434 1.00 57.47 106 LEU A N 1
ATOM 853 C CA . LEU A 1 106 ? 22.795 1.962 -56.202 1.00 57.47 106 LEU A CA 1
ATOM 854 C C . LEU A 1 106 ? 22.707 0.868 -57.279 1.00 57.47 106 LEU A C 1
ATOM 856 O O . LEU A 1 106 ? 23.678 0.663 -58.002 1.00 57.47 106 LEU A O 1
ATOM 860 N N . HIS A 1 107 ? 21.614 0.103 -57.339 1.00 55.16 107 HIS A N 1
ATOM 861 C CA . HIS A 1 107 ? 21.433 -1.035 -58.260 1.00 55.16 107 HIS A CA 1
ATOM 862 C C . HIS A 1 107 ? 20.149 -0.921 -59.109 1.00 55.16 107 HIS A C 1
ATOM 864 O O . HIS A 1 107 ? 19.714 -1.916 -59.687 1.00 55.16 107 HIS A O 1
ATOM 870 N N . GLY A 1 108 ? 19.539 0.265 -59.167 1.00 49.72 108 GLY A N 1
ATOM 871 C CA . GLY A 1 108 ? 18.469 0.624 -60.104 1.00 49.72 108 GLY A CA 1
ATOM 872 C C . GLY A 1 108 ? 18.885 1.850 -60.896 1.00 49.72 108 GLY A C 1
ATOM 873 O O . GLY A 1 108 ? 18.484 1.929 -62.074 1.00 49.72 108 GLY A O 1
#

Secondary structure (DSSP, 8-state):
-HHHHHHHHHHHHHHHHHHHHTT-HHHHHHHHHHHHHHHHHHHT---PPPHHHHHHHHHHHHHHHHHHHHHHHHHHHHHHHHHHHHHHHHHHHHHHHHHHHHHHHT--